Protein AF-A0A554KRN0-F1 (afdb_monomer_lite)

Foldseek 3Di:
DDQPDDPVLLVVLLVVDPPCLSQCVPPVSVVLLVVLCVQVDPDPQVLLVVLCVVVVHDSVCLVVDPCVVVSSVVSSVVSLVVSLVVCCVPVVGDSSNSSSSSCNVVVVD

Radius of gyration: 15.32 Å; chains: 1; bounding box: 36×26×37 Å

Sequence (109 aa):
MEIPYNEWELKMALCGVPKEMGDGESEKVKKLLAEIERQVPDSKKELNQKVAEANGITVKDLIDSPNYKVLIQDHLSQATRNLVEEMKKEFNITDIQAWAVIAAGLRLI

Secondary structure (DSSP, 8-state):
---SS-HHHHHHHHHTS-HHHHTS-SHHHHHHHHHHHHHS-SSHHHHHHHHHHHTTS-HHHHHH-TTHHHHHHHHHHHHHHHHHHHHHHHH---HHHHHHHHHHHTT--

Structure (mmCIF, N/CA/C/O backbone):
data_AF-A0A554KRN0-F1
#
_entry.id   AF-A0A554KRN0-F1
#
loop_
_atom_site.group_PDB
_atom_site.id
_atom_site.type_symbol
_atom_site.label_atom_id
_atom_site.label_alt_id
_atom_site.label_comp_id
_atom_site.label_asym_id
_atom_site.label_entity_id
_atom_site.label_seq_id
_atom_site.pdbx_PDB_ins_code
_atom_site.Cartn_x
_atom_site.Cartn_y
_atom_site.Cartn_z
_atom_site.occupancy
_atom_site.B_iso_or_equiv
_atom_site.auth_seq_id
_atom_site.auth_comp_id
_atom_site.auth_asym_id
_atom_site.auth_atom_id
_atom_site.pdbx_PDB_model_num
ATOM 1 N N . MET A 1 1 ? -1.901 -6.378 4.190 1.00 68.81 1 MET A N 1
ATOM 2 C CA . MET A 1 1 ? -1.682 -6.099 2.761 1.00 68.81 1 MET A CA 1
ATOM 3 C C . MET A 1 1 ? -1.470 -7.434 2.088 1.00 68.81 1 MET A C 1
ATOM 5 O O . MET A 1 1 ? -0.644 -8.198 2.568 1.00 68.81 1 MET A O 1
ATOM 9 N N . GLU A 1 2 ? -2.260 -7.745 1.070 1.00 77.62 2 GLU A N 1
ATOM 10 C CA . GLU A 1 2 ? -2.148 -9.003 0.334 1.00 77.62 2 GLU A CA 1
ATOM 11 C C . GLU A 1 2 ? -1.536 -8.697 -1.033 1.00 77.62 2 GLU A C 1
ATOM 13 O O . GLU A 1 2 ? -2.138 -7.976 -1.830 1.00 77.62 2 GLU A O 1
ATOM 18 N N . ILE A 1 3 ? -0.310 -9.173 -1.261 1.00 84.75 3 ILE A N 1
ATOM 19 C CA . ILE A 1 3 ? 0.367 -9.062 -2.555 1.00 84.75 3 ILE A CA 1
ATOM 20 C C . ILE A 1 3 ? -0.029 -10.301 -3.368 1.00 84.75 3 ILE A C 1
ATOM 22 O O . ILE A 1 3 ? 0.187 -11.413 -2.887 1.00 84.75 3 ILE A O 1
ATOM 26 N N . PRO A 1 4 ? -0.612 -10.151 -4.571 1.00 89.50 4 PRO A N 1
ATOM 27 C CA . PRO A 1 4 ? -1.191 -11.271 -5.317 1.00 89.50 4 PRO A CA 1
ATOM 28 C C . PRO A 1 4 ? -0.153 -12.142 -6.048 1.00 89.50 4 PRO A C 1
ATOM 30 O O . PRO A 1 4 ? -0.535 -13.047 -6.785 1.00 89.50 4 PRO A O 1
ATOM 33 N N . TYR A 1 5 ? 1.139 -11.876 -5.853 1.00 91.19 5 TYR A N 1
ATOM 34 C CA . TYR A 1 5 ? 2.251 -12.569 -6.501 1.00 91.19 5 TYR A CA 1
ATOM 35 C C . TYR A 1 5 ? 3.207 -13.119 -5.450 1.00 91.19 5 TYR A C 1
ATOM 37 O O . TYR A 1 5 ? 3.383 -12.526 -4.382 1.00 91.19 5 TYR A O 1
ATOM 45 N N . ASN A 1 6 ? 3.850 -14.241 -5.759 1.00 92.81 6 ASN A N 1
ATOM 46 C CA . ASN A 1 6 ? 4.863 -14.796 -4.872 1.00 92.81 6 ASN A CA 1
ATOM 47 C C . ASN A 1 6 ? 6.196 -14.030 -4.982 1.00 92.81 6 ASN A C 1
ATOM 49 O O . ASN A 1 6 ? 6.457 -13.317 -5.949 1.00 92.81 6 ASN A O 1
ATOM 53 N N . GLU A 1 7 ? 7.067 -14.194 -3.985 1.00 90.69 7 GLU A N 1
ATOM 54 C CA . GLU A 1 7 ? 8.353 -13.488 -3.909 1.00 90.69 7 GLU A CA 1
ATOM 55 C C . GLU A 1 7 ? 9.230 -13.679 -5.159 1.00 90.69 7 GLU A C 1
ATOM 57 O O . GLU A 1 7 ? 9.867 -12.731 -5.618 1.00 90.69 7 GLU A O 1
ATOM 62 N N . TRP A 1 8 ? 9.254 -14.883 -5.740 1.00 92.19 8 TRP A N 1
ATOM 63 C CA . TRP A 1 8 ? 10.068 -15.169 -6.923 1.00 92.19 8 TRP A CA 1
ATOM 64 C C . TRP A 1 8 ? 9.559 -14.422 -8.159 1.00 92.19 8 TRP A C 1
ATOM 66 O O . TRP A 1 8 ? 10.349 -13.811 -8.878 1.00 92.19 8 TRP A O 1
ATOM 76 N N . GLU A 1 9 ? 8.244 -14.420 -8.376 1.00 92.44 9 GLU A N 1
ATOM 77 C CA . GLU A 1 9 ? 7.604 -13.671 -9.460 1.00 92.44 9 GLU A CA 1
ATOM 78 C C . GLU A 1 9 ? 7.902 -12.173 -9.358 1.00 92.44 9 GLU A C 1
ATOM 80 O O . GLU A 1 9 ? 8.242 -11.537 -10.356 1.00 92.44 9 GLU A O 1
ATOM 85 N N . LEU A 1 10 ? 7.843 -11.621 -8.143 1.00 91.44 10 LEU A N 1
ATOM 86 C CA . LEU A 1 10 ? 8.150 -10.215 -7.892 1.00 91.44 10 LEU A CA 1
ATOM 87 C C . LEU A 1 10 ? 9.628 -9.901 -8.163 1.00 91.44 10 LEU A C 1
ATOM 89 O O . LEU A 1 10 ? 9.936 -8.932 -8.856 1.00 91.44 10 LEU A O 1
ATOM 93 N N . LYS A 1 11 ? 10.554 -10.743 -7.689 1.00 88.38 11 LYS A N 1
ATOM 94 C CA . LYS A 1 11 ? 11.997 -10.579 -7.948 1.00 88.38 11 LYS A CA 1
ATOM 95 C C . LYS A 1 11 ? 12.326 -10.630 -9.436 1.00 88.38 11 LYS A C 1
ATOM 97 O O . LYS A 1 11 ? 13.103 -9.813 -9.920 1.00 88.38 11 LYS A O 1
ATOM 102 N N . MET A 1 12 ? 11.698 -11.543 -10.173 1.00 91.00 12 MET A N 1
ATOM 103 C CA . MET A 1 12 ? 11.841 -11.620 -11.627 1.00 91.00 12 MET A CA 1
ATOM 104 C C . MET A 1 12 ? 11.261 -10.388 -12.325 1.00 91.00 12 MET A C 1
ATOM 106 O O . MET A 1 12 ? 11.863 -9.874 -13.268 1.00 91.00 12 MET A O 1
ATOM 110 N N . ALA A 1 13 ? 10.119 -9.883 -11.854 1.00 90.56 13 ALA A N 1
ATOM 111 C CA . ALA A 1 13 ? 9.505 -8.683 -12.405 1.00 90.56 13 ALA A CA 1
ATOM 112 C C . ALA A 1 13 ? 10.394 -7.443 -12.221 1.00 90.56 13 ALA A C 1
ATOM 114 O O . ALA A 1 13 ? 10.505 -6.658 -13.165 1.00 90.56 13 ALA A O 1
ATOM 115 N N . LEU A 1 14 ? 11.090 -7.303 -11.081 1.00 86.12 14 LEU A N 1
ATOM 116 C CA . LEU A 1 14 ? 12.057 -6.217 -10.847 1.00 86.12 14 LEU A CA 1
ATOM 117 C C . LEU A 1 14 ? 13.168 -6.178 -11.897 1.00 86.12 14 LEU A C 1
ATOM 119 O O . LEU A 1 14 ? 13.573 -5.094 -12.305 1.00 86.12 14 LEU A O 1
ATOM 123 N N . CYS A 1 15 ? 13.634 -7.329 -12.389 1.00 83.88 15 CYS A N 1
ATOM 124 C CA . CYS A 1 15 ? 14.659 -7.368 -13.437 1.00 83.88 15 CYS A CA 1
ATOM 125 C C . CYS A 1 15 ? 14.198 -6.720 -14.754 1.00 83.88 15 CYS A C 1
ATOM 127 O O . CYS A 1 15 ? 15.032 -6.292 -15.549 1.00 83.88 15 CYS A O 1
ATOM 129 N N . GLY A 1 16 ? 12.885 -6.662 -14.997 1.00 81.62 16 GLY A N 1
ATOM 130 C CA . GLY A 1 16 ? 12.288 -5.995 -16.154 1.00 81.62 16 GLY A CA 1
ATOM 131 C C . GLY A 1 16 ? 11.923 -4.528 -15.912 1.00 81.62 16 GLY A C 1
ATOM 132 O O . GLY A 1 16 ? 11.418 -3.878 -16.826 1.00 81.62 16 GLY A O 1
ATOM 133 N N . VAL A 1 17 ? 12.122 -4.012 -14.697 1.00 83.06 17 VAL A N 1
ATOM 134 C CA . VAL A 1 17 ? 11.853 -2.617 -14.337 1.00 83.06 17 VAL A CA 1
ATOM 135 C C . VAL A 1 17 ? 13.115 -1.780 -14.587 1.00 83.06 17 VAL A C 1
ATOM 137 O O . VAL A 1 17 ? 14.222 -2.242 -14.305 1.00 83.06 17 VAL A O 1
ATOM 140 N N . PRO A 1 18 ? 12.998 -0.540 -15.104 1.00 79.81 18 PRO A N 1
ATOM 141 C CA . PRO A 1 18 ? 14.143 0.357 -15.213 1.00 79.81 18 PRO A CA 1
ATOM 142 C C . PRO A 1 18 ? 14.850 0.516 -13.865 1.00 79.81 18 PRO A C 1
ATOM 144 O O . PRO A 1 18 ? 14.205 0.706 -12.835 1.00 79.81 18 PRO A O 1
ATOM 147 N N . LYS A 1 19 ? 16.185 0.467 -13.876 1.00 70.31 19 LYS A N 1
ATOM 148 C CA . LYS A 1 19 ? 17.019 0.425 -12.664 1.00 70.31 19 LYS A CA 1
ATOM 149 C C . LYS A 1 19 ? 16.709 1.551 -11.667 1.00 70.31 19 LYS A C 1
ATOM 151 O O . LYS A 1 19 ? 16.661 1.326 -10.468 1.00 70.31 19 LYS A O 1
ATOM 156 N N . GLU A 1 20 ? 16.388 2.734 -12.185 1.00 68.50 20 GLU A N 1
ATOM 157 C CA . GLU A 1 20 ? 15.985 3.913 -11.408 1.00 68.50 20 GLU A CA 1
ATOM 158 C C . GLU A 1 20 ? 14.739 3.673 -10.532 1.00 68.50 20 GLU A C 1
ATOM 160 O O . GLU A 1 20 ? 14.590 4.296 -9.486 1.00 68.50 20 GLU A O 1
ATOM 165 N N . MET A 1 21 ? 13.837 2.775 -10.936 1.00 69.50 21 MET A N 1
ATOM 166 C CA . MET A 1 21 ? 12.636 2.413 -10.176 1.00 69.50 21 MET A CA 1
ATOM 167 C C . MET A 1 21 ? 12.831 1.151 -9.331 1.00 69.50 21 MET A C 1
ATOM 169 O O . MET A 1 21 ? 12.271 1.074 -8.241 1.00 69.50 21 MET A O 1
ATOM 173 N N . GLY A 1 22 ? 13.602 0.176 -9.827 1.00 60.38 22 GLY A N 1
ATOM 174 C CA . GLY A 1 22 ? 13.795 -1.123 -9.170 1.00 60.38 22 GLY A CA 1
ATOM 175 C C . GLY A 1 22 ? 14.436 -1.022 -7.784 1.00 60.38 22 GLY A C 1
ATOM 176 O O . GLY A 1 22 ? 14.053 -1.761 -6.884 1.00 60.38 22 GLY A O 1
ATOM 177 N N . ASP A 1 23 ? 15.330 -0.049 -7.597 1.00 62.09 23 ASP A N 1
ATOM 178 C CA . ASP A 1 23 ? 16.003 0.197 -6.316 1.00 62.09 23 ASP A CA 1
ATOM 179 C C . ASP A 1 23 ? 15.226 1.186 -5.415 1.00 62.09 23 ASP A C 1
ATOM 181 O O . ASP A 1 23 ? 15.700 1.580 -4.350 1.00 62.09 23 ASP A O 1
ATOM 185 N N . GLY A 1 24 ? 14.043 1.651 -5.845 1.00 61.16 24 GLY A N 1
ATOM 186 C CA . GLY A 1 24 ? 13.280 2.689 -5.141 1.00 61.16 24 GLY A CA 1
ATOM 187 C C . GLY A 1 24 ? 13.987 4.051 -5.089 1.00 61.16 24 GLY A C 1
ATOM 188 O O . GLY A 1 24 ? 13.587 4.929 -4.327 1.00 61.16 24 GLY A O 1
ATOM 189 N N . GLU A 1 25 ? 15.052 4.250 -5.873 1.00 59.53 25 GLU A N 1
ATOM 190 C CA . GLU A 1 25 ? 15.865 5.469 -5.838 1.00 59.53 25 GLU A CA 1
ATOM 191 C C . GLU A 1 25 ? 15.247 6.639 -6.604 1.00 59.53 25 GLU A C 1
ATOM 193 O O . GLU A 1 25 ? 15.527 7.795 -6.269 1.00 59.53 25 GLU A O 1
ATOM 198 N N . SER A 1 26 ? 14.376 6.355 -7.575 1.00 71.50 26 SER A N 1
ATOM 199 C CA . SER A 1 26 ? 13.620 7.363 -8.308 1.00 71.50 26 SER A CA 1
ATOM 200 C C . SER A 1 26 ? 12.825 8.236 -7.345 1.00 71.50 26 SER A C 1
ATOM 202 O O . SER A 1 26 ? 11.982 7.760 -6.588 1.00 71.50 26 SER A O 1
ATOM 204 N N . GLU A 1 27 ? 13.049 9.546 -7.426 1.00 74.12 27 GLU A N 1
ATOM 205 C CA . GLU A 1 27 ? 12.359 10.548 -6.610 1.00 74.12 27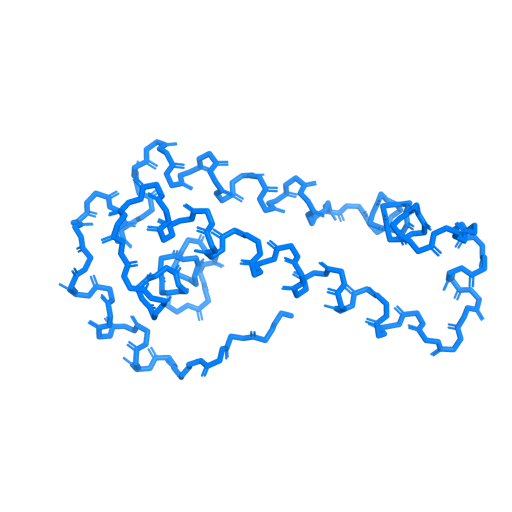 GLU A CA 1
ATOM 206 C C . GLU A 1 27 ? 10.830 10.450 -6.736 1.00 74.12 27 GLU A C 1
ATOM 208 O O . GLU A 1 27 ? 10.097 10.725 -5.789 1.00 74.12 27 GLU A O 1
ATOM 213 N N . LYS A 1 28 ? 10.329 10.011 -7.897 1.00 74.12 28 LYS A N 1
ATOM 214 C CA . LYS A 1 28 ? 8.897 9.768 -8.096 1.00 74.12 28 LYS A CA 1
ATOM 215 C C . LYS A 1 28 ? 8.416 8.530 -7.343 1.00 74.12 28 LYS A C 1
ATOM 217 O O . LYS A 1 28 ? 7.393 8.595 -6.672 1.00 74.12 28 LYS A O 1
ATOM 222 N N . VAL A 1 29 ? 9.175 7.435 -7.406 1.00 75.06 29 VAL A N 1
ATOM 223 C CA . VAL A 1 29 ? 8.873 6.206 -6.657 1.00 75.06 29 VAL A CA 1
ATOM 224 C C . VAL A 1 29 ? 8.919 6.480 -5.154 1.00 75.06 29 VAL A C 1
ATOM 226 O O . VAL A 1 29 ? 8.002 6.087 -4.446 1.00 75.06 29 VAL A O 1
ATOM 229 N N . LYS A 1 30 ? 9.903 7.247 -4.668 1.00 77.88 30 LYS A N 1
ATOM 230 C CA . LYS A 1 30 ? 9.966 7.677 -3.261 1.00 77.88 30 LYS A CA 1
ATOM 231 C C . LYS A 1 30 ? 8.746 8.484 -2.837 1.00 77.88 30 LYS A C 1
ATOM 233 O O . LYS A 1 30 ? 8.207 8.227 -1.770 1.00 77.88 30 LYS A O 1
ATOM 238 N N . LYS A 1 31 ? 8.289 9.434 -3.659 1.00 81.00 31 LYS A N 1
ATOM 239 C CA . LYS A 1 31 ? 7.078 10.222 -3.365 1.00 81.00 31 LYS A CA 1
ATOM 240 C C . LYS A 1 31 ? 5.830 9.351 -3.288 1.00 81.00 31 LYS A C 1
ATOM 242 O O . LYS A 1 31 ? 5.039 9.513 -2.369 1.00 81.00 31 LYS A O 1
ATOM 247 N N . LEU A 1 32 ? 5.686 8.416 -4.220 1.00 78.00 32 LEU A N 1
ATOM 248 C CA . LEU A 1 32 ? 4.570 7.472 -4.259 1.00 78.00 32 LEU A CA 1
ATOM 249 C C . LEU A 1 32 ? 4.594 6.500 -3.070 1.00 78.00 32 LEU A C 1
ATOM 251 O O . LEU A 1 32 ? 3.563 6.261 -2.449 1.00 78.00 32 LEU A O 1
ATOM 255 N N . LEU A 1 33 ? 5.771 6.001 -2.685 1.00 76.38 33 LEU A N 1
ATOM 256 C CA . LEU A 1 33 ? 5.944 5.184 -1.479 1.00 76.38 33 LEU A CA 1
ATOM 257 C C . LEU A 1 33 ? 5.673 5.984 -0.196 1.00 76.38 33 LEU A C 1
ATOM 259 O O . LEU A 1 33 ? 4.981 5.491 0.691 1.00 76.38 33 LEU A O 1
ATOM 263 N N . ALA A 1 34 ? 6.139 7.232 -0.117 1.00 79.06 34 ALA A N 1
ATOM 264 C CA . ALA A 1 34 ? 5.848 8.128 1.001 1.00 79.06 34 ALA A CA 1
ATOM 265 C C . ALA A 1 34 ? 4.345 8.445 1.109 1.00 79.06 34 ALA A C 1
ATOM 267 O O . ALA A 1 34 ? 3.827 8.637 2.208 1.00 79.06 34 ALA A O 1
ATOM 268 N N . GLU A 1 35 ? 3.617 8.458 -0.011 1.00 74.50 35 GLU A N 1
ATOM 269 C CA . GLU A 1 35 ? 2.157 8.569 -0.005 1.00 74.50 35 GLU A CA 1
ATOM 270 C C . GLU A 1 35 ? 1.508 7.328 0.639 1.00 74.50 35 GLU A C 1
ATOM 27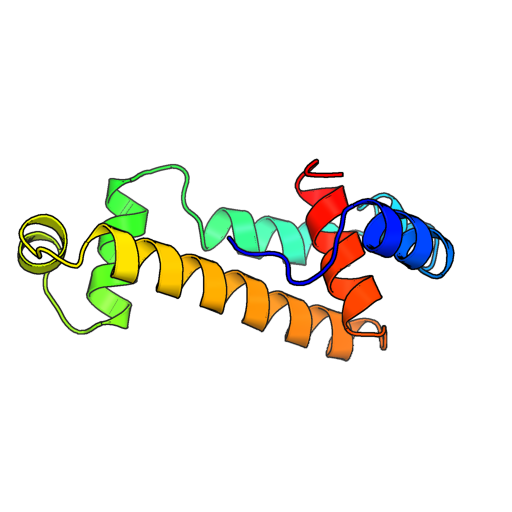2 O O . GLU A 1 35 ? 0.535 7.484 1.376 1.00 74.50 35 GLU A O 1
ATOM 277 N N . ILE A 1 36 ? 2.075 6.118 0.479 1.00 71.44 36 ILE A N 1
ATOM 278 C CA . ILE A 1 36 ? 1.643 4.933 1.253 1.00 71.44 36 ILE A CA 1
ATOM 279 C C . ILE A 1 36 ? 1.900 5.152 2.732 1.00 71.44 36 ILE A C 1
ATOM 281 O O . ILE A 1 36 ? 0.982 4.967 3.519 1.00 71.44 36 ILE A O 1
ATOM 285 N N . GLU A 1 37 ? 3.116 5.531 3.124 1.00 69.62 37 GLU A N 1
ATOM 286 C CA . GLU A 1 37 ? 3.455 5.748 4.538 1.00 69.62 37 GLU A CA 1
ATOM 287 C C . GLU A 1 37 ? 2.535 6.808 5.163 1.00 69.62 37 GLU A C 1
ATOM 289 O O . GLU A 1 37 ? 2.075 6.680 6.293 1.00 69.62 37 GLU A O 1
ATOM 294 N N . ARG A 1 38 ? 2.145 7.824 4.387 1.00 70.06 38 ARG A N 1
ATOM 295 C CA . ARG A 1 38 ? 1.152 8.815 4.803 1.00 70.06 38 ARG A CA 1
ATOM 296 C C . ARG A 1 38 ? -0.267 8.239 4.880 1.00 70.06 38 ARG A C 1
ATOM 298 O O . ARG A 1 38 ? -1.048 8.645 5.748 1.00 70.06 38 ARG A O 1
ATOM 305 N N . GLN A 1 39 ? -0.664 7.358 3.962 1.00 66.00 39 GLN A N 1
ATOM 306 C CA . GLN A 1 39 ? -1.977 6.694 3.966 1.00 66.00 39 GLN A CA 1
ATOM 307 C C . GLN A 1 39 ? -2.084 5.595 5.031 1.00 66.00 39 GLN A C 1
ATOM 309 O O . GLN A 1 39 ? -3.178 5.358 5.540 1.00 66.00 39 GLN A O 1
ATOM 314 N N . VAL A 1 40 ? -0.957 5.012 5.429 1.00 66.88 40 VAL A N 1
ATOM 315 C CA . VAL A 1 40 ? -0.796 4.011 6.483 1.00 66.88 40 VAL A CA 1
ATOM 316 C C . VAL A 1 40 ? -0.075 4.667 7.663 1.00 66.88 40 VAL A C 1
ATOM 318 O O . VAL A 1 40 ? 1.099 4.396 7.891 1.00 66.88 40 VAL A O 1
ATOM 321 N N . PRO A 1 41 ? -0.743 5.569 8.405 1.00 65.75 41 PRO A N 1
ATOM 322 C CA . PRO A 1 41 ? -0.080 6.314 9.462 1.00 65.75 41 PRO A CA 1
ATOM 323 C C . PRO A 1 41 ? 0.458 5.374 10.545 1.00 65.75 41 PRO A C 1
ATOM 325 O O . PRO A 1 41 ? -0.239 4.458 10.992 1.00 65.75 41 PRO A O 1
ATOM 328 N N . ASP A 1 42 ? 1.663 5.671 11.035 1.00 66.69 42 ASP A N 1
ATOM 329 C CA . ASP A 1 42 ? 2.314 4.945 12.137 1.00 66.69 42 ASP A CA 1
ATOM 330 C C . ASP A 1 42 ? 1.464 4.947 13.420 1.00 66.69 42 ASP A C 1
ATOM 332 O O . ASP A 1 42 ? 1.547 4.061 14.276 1.00 66.69 42 ASP A O 1
ATOM 336 N N . SER A 1 43 ? 0.605 5.959 13.563 1.00 77.69 43 SER A N 1
ATOM 337 C CA . SER A 1 43 ? -0.319 6.092 14.677 1.00 77.69 43 SER A CA 1
ATOM 338 C C . SER A 1 43 ? -1.610 5.316 14.429 1.00 77.69 43 SER A C 1
ATOM 340 O O . SER A 1 43 ? -2.457 5.694 13.616 1.00 77.69 43 SER A O 1
ATOM 342 N N . LYS A 1 44 ? -1.853 4.298 15.264 1.00 79.25 44 LYS A N 1
ATOM 343 C CA . LYS A 1 44 ? -3.128 3.558 15.318 1.00 79.25 44 LYS A CA 1
ATOM 344 C C . LYS A 1 44 ? -4.352 4.480 15.442 1.00 79.25 44 LYS A C 1
ATOM 346 O O . LYS A 1 44 ? -5.429 4.149 14.954 1.00 79.25 44 LYS A O 1
ATOM 351 N N . LYS A 1 45 ? -4.203 5.637 16.098 1.00 82.81 45 LYS A N 1
ATOM 352 C CA . LYS A 1 45 ? -5.285 6.617 16.260 1.00 82.81 45 LYS A CA 1
ATOM 353 C C . LYS A 1 45 ? -5.644 7.290 14.933 1.00 82.81 45 LYS A C 1
ATOM 355 O O . LYS A 1 45 ? -6.827 7.430 14.640 1.00 82.81 45 LYS A O 1
ATOM 360 N N . GLU A 1 46 ? -4.644 7.668 14.144 1.00 83.56 46 GLU A N 1
ATOM 361 C CA . GLU A 1 46 ? -4.842 8.297 12.833 1.00 83.56 46 GLU A CA 1
ATOM 362 C C . GLU A 1 46 ? -5.380 7.295 11.813 1.00 83.56 46 GLU A C 1
ATOM 364 O O . GLU A 1 46 ? -6.289 7.618 11.052 1.00 83.56 46 GLU A O 1
ATOM 369 N N . LEU A 1 47 ? -4.891 6.050 11.855 1.00 84.19 47 LEU A N 1
ATOM 370 C CA . LEU A 1 47 ? -5.415 4.974 11.016 1.00 84.19 47 LEU A CA 1
ATOM 371 C C . LEU A 1 47 ? -6.906 4.753 11.297 1.00 84.19 47 LEU A C 1
ATOM 373 O O . LEU A 1 47 ? -7.717 4.716 10.377 1.00 84.19 47 LEU A O 1
ATOM 377 N N . ASN A 1 48 ? -7.290 4.683 12.574 1.00 87.44 48 ASN A N 1
ATOM 378 C CA . ASN A 1 48 ? -8.691 4.531 12.955 1.00 87.44 48 ASN A CA 1
ATOM 379 C C . ASN A 1 48 ? -9.553 5.725 12.520 1.00 87.44 48 ASN A C 1
ATOM 381 O O . ASN A 1 48 ? -10.702 5.521 12.142 1.00 87.44 48 ASN A O 1
ATOM 385 N N . GLN A 1 49 ? -9.026 6.953 12.560 1.00 88.19 49 GLN A N 1
ATOM 386 C CA . GLN A 1 49 ? -9.737 8.129 12.046 1.00 88.19 49 GLN A CA 1
ATOM 387 C C . GLN A 1 49 ? -10.002 8.011 10.546 1.00 88.19 49 GLN A C 1
ATOM 389 O O . GLN A 1 49 ? -11.155 8.093 10.136 1.00 88.19 49 GLN A O 1
ATOM 394 N N . LYS A 1 50 ? -8.972 7.716 9.748 1.00 85.50 50 LYS A N 1
ATOM 395 C CA . LYS A 1 50 ? -9.109 7.573 8.292 1.00 85.50 50 LYS A CA 1
ATOM 396 C C . LYS A 1 50 ? -10.056 6.448 7.890 1.00 85.50 50 LYS A C 1
ATOM 398 O O . LYS A 1 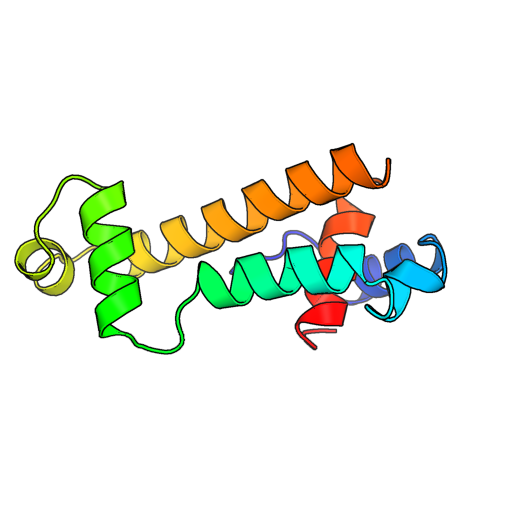50 ? -10.870 6.621 6.989 1.00 85.50 50 LYS A O 1
ATOM 403 N N . VAL A 1 51 ? -9.977 5.301 8.564 1.00 87.69 51 VAL A N 1
ATOM 404 C CA . VAL A 1 51 ? -10.864 4.168 8.271 1.00 87.69 51 VAL A CA 1
ATOM 405 C C . VAL A 1 51 ? -12.302 4.484 8.668 1.00 87.69 51 VAL A C 1
ATOM 407 O O . VAL A 1 51 ? -13.220 4.147 7.923 1.00 87.69 51 VAL A O 1
ATOM 410 N N . ALA A 1 52 ? -12.517 5.155 9.801 1.00 89.00 52 ALA A N 1
ATOM 411 C CA . ALA A 1 52 ? -13.848 5.566 10.226 1.00 89.00 52 ALA A CA 1
ATOM 412 C C . ALA A 1 52 ? -14.466 6.572 9.238 1.00 89.00 52 ALA A C 1
ATOM 414 O O . ALA A 1 52 ? -15.595 6.372 8.795 1.00 89.00 52 ALA A O 1
ATOM 415 N N . GLU A 1 53 ? -13.693 7.577 8.810 1.00 89.56 53 GLU A N 1
ATOM 416 C CA . GLU A 1 53 ? -14.091 8.551 7.785 1.00 89.56 53 GLU A CA 1
ATOM 417 C C . GLU A 1 53 ? -14.429 7.877 6.448 1.00 89.56 53 GLU A C 1
ATOM 419 O O . GLU A 1 53 ? -15.497 8.126 5.891 1.00 89.56 53 GLU A O 1
ATOM 424 N N . ALA A 1 54 ? -13.573 6.970 5.965 1.00 86.25 54 ALA A N 1
ATOM 425 C CA . ALA A 1 54 ? -13.785 6.250 4.708 1.00 86.25 54 ALA A CA 1
ATOM 426 C C . ALA A 1 54 ? -15.044 5.365 4.718 1.00 86.25 54 ALA A C 1
ATOM 428 O O . ALA A 1 54 ? -15.636 5.124 3.670 1.00 86.25 54 ALA A O 1
ATOM 429 N N . ASN A 1 55 ? -15.458 4.893 5.897 1.00 86.12 55 ASN A N 1
ATOM 430 C CA . ASN A 1 55 ? -16.641 4.049 6.073 1.00 86.12 55 ASN A CA 1
ATOM 431 C C . ASN A 1 55 ? -17.874 4.824 6.573 1.00 86.12 55 ASN A C 1
ATOM 433 O O . ASN A 1 55 ? -18.924 4.219 6.778 1.00 86.12 55 ASN A O 1
ATOM 437 N N . GLY A 1 56 ? -17.771 6.143 6.778 1.00 89.44 56 GLY A N 1
ATOM 438 C CA . GLY A 1 56 ? -18.876 6.973 7.268 1.00 89.44 56 GLY A CA 1
ATOM 439 C C . GLY A 1 56 ? -19.347 6.6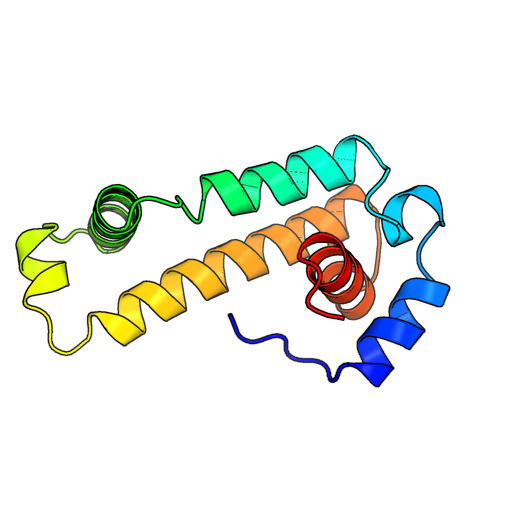30 8.687 1.00 89.44 56 GLY A C 1
ATOM 440 O O . GLY A 1 56 ? -20.507 6.867 9.018 1.00 89.44 56 GLY A O 1
ATOM 441 N N . ILE A 1 57 ? -18.470 6.062 9.518 1.00 91.75 57 ILE A N 1
ATOM 442 C CA . ILE A 1 57 ? -18.755 5.682 10.910 1.00 91.75 57 ILE A CA 1
ATOM 443 C C . ILE A 1 57 ? -17.922 6.516 11.880 1.00 91.75 57 ILE A C 1
ATOM 445 O O . ILE A 1 57 ? -16.965 7.184 11.490 1.00 91.75 57 ILE A O 1
ATOM 449 N N . THR A 1 58 ? -18.256 6.484 13.170 1.00 92.06 58 THR A N 1
ATOM 450 C CA . THR A 1 58 ? -17.388 7.107 14.173 1.00 92.06 58 THR A CA 1
ATOM 451 C C . THR A 1 58 ? -16.196 6.205 14.494 1.00 92.06 58 THR A C 1
ATOM 453 O O . THR A 1 58 ? -16.254 4.983 14.366 1.00 92.06 58 THR A O 1
ATOM 456 N N . VAL A 1 59 ? -15.102 6.797 14.982 1.00 89.69 59 VAL A N 1
ATOM 457 C CA . VAL A 1 59 ? -13.932 6.033 15.458 1.00 89.69 59 VAL A CA 1
ATOM 458 C C . VAL A 1 59 ? -14.313 5.060 16.574 1.00 89.69 59 VAL A C 1
ATOM 460 O O . VAL A 1 59 ? -13.741 3.977 16.669 1.00 89.69 59 VAL A O 1
ATOM 463 N N . LYS A 1 60 ? -15.283 5.436 17.411 1.00 90.31 60 LYS A N 1
ATOM 464 C CA . LYS A 1 60 ? -15.785 4.579 18.481 1.00 90.31 60 LYS A CA 1
ATOM 465 C C . LYS A 1 60 ? -16.492 3.352 17.902 1.00 90.31 60 LYS A C 1
ATOM 467 O O . LYS A 1 60 ? -16.127 2.237 18.255 1.00 90.31 60 LYS A O 1
ATOM 472 N N . ASP A 1 61 ? -17.399 3.557 16.950 1.00 90.56 61 ASP A N 1
ATOM 473 C CA . ASP A 1 61 ? -18.122 2.461 16.293 1.00 90.56 61 ASP A CA 1
ATOM 474 C C . ASP A 1 61 ? -17.178 1.545 15.508 1.00 90.56 61 ASP A C 1
ATOM 476 O O . ASP A 1 61 ? -17.383 0.336 15.465 1.00 90.56 61 ASP A O 1
ATOM 480 N N . LEU A 1 62 ? -16.109 2.099 14.925 1.00 90.19 62 LEU A N 1
ATOM 481 C CA . LEU A 1 62 ? -15.059 1.315 14.280 1.00 90.19 62 LEU A CA 1
ATOM 482 C C . LEU A 1 62 ? -14.339 0.400 15.283 1.00 90.19 62 LEU A C 1
ATOM 484 O O . LEU A 1 62 ? -14.160 -0.781 14.998 1.00 90.19 62 LEU A O 1
ATOM 488 N N . ILE A 1 63 ? -13.905 0.935 16.430 1.00 89.31 63 ILE A N 1
ATOM 489 C CA . ILE A 1 63 ? -13.154 0.181 17.451 1.00 89.31 63 ILE A CA 1
ATOM 490 C C . ILE A 1 63 ? -14.029 -0.894 18.101 1.00 89.31 63 ILE A C 1
ATOM 492 O O . ILE A 1 63 ? -13.549 -2.000 18.349 1.00 89.31 63 ILE A O 1
ATOM 496 N N . ASP A 1 64 ? -15.299 -0.574 18.343 1.00 91.50 64 ASP A N 1
ATOM 497 C CA . ASP A 1 64 ? -16.271 -1.478 18.960 1.00 91.50 64 ASP A CA 1
ATOM 498 C C . ASP A 1 64 ? -16.859 -2.486 17.945 1.00 91.50 64 ASP A C 1
ATOM 500 O O . ASP A 1 64 ? -17.575 -3.416 18.321 1.00 91.50 64 ASP A O 1
ATOM 504 N N . SER A 1 65 ? -16.546 -2.338 16.652 1.00 88.56 65 SER A N 1
ATOM 505 C CA . SER A 1 65 ? -17.048 -3.210 15.591 1.00 88.56 65 SER A CA 1
ATOM 506 C C . SER A 1 65 ? -16.393 -4.596 15.626 1.00 88.56 65 SER A C 1
ATOM 508 O O . SER A 1 65 ? -15.161 -4.705 15.643 1.00 88.56 65 SER A O 1
ATOM 510 N N . PRO A 1 66 ? -17.174 -5.686 15.480 1.00 89.81 66 PRO A N 1
ATOM 511 C CA . PRO A 1 66 ? -16.614 -7.024 15.283 1.00 89.81 66 PRO A CA 1
ATOM 512 C C . PRO A 1 66 ? -15.785 -7.127 13.991 1.00 89.81 66 PRO A C 1
ATOM 514 O O . PRO A 1 66 ? -14.924 -7.997 13.873 1.00 89.81 66 PRO A O 1
ATOM 517 N N . ASN A 1 67 ? -15.997 -6.206 13.044 1.00 90.44 67 ASN A N 1
ATOM 518 C CA . ASN A 1 67 ? -15.312 -6.164 11.756 1.00 90.44 67 ASN A CA 1
ATOM 519 C C . ASN A 1 67 ? -14.086 -5.244 11.754 1.00 90.44 67 ASN A C 1
ATOM 521 O O . ASN A 1 67 ? -13.521 -5.019 10.687 1.00 90.44 67 ASN A O 1
ATOM 525 N N . TYR A 1 68 ? -13.642 -4.727 12.908 1.00 87.81 68 TYR A N 1
ATOM 526 C CA . TYR A 1 68 ? -12.514 -3.790 12.998 1.00 87.81 68 TYR A CA 1
ATOM 527 C C . TYR A 1 68 ? -11.306 -4.228 12.155 1.00 87.81 68 TYR A C 1
ATOM 529 O O . TYR A 1 68 ? -10.836 -3.484 11.300 1.00 87.81 68 TYR A O 1
ATOM 537 N N . LYS A 1 69 ? -10.837 -5.470 12.337 1.00 85.62 69 LYS A N 1
ATOM 538 C CA . LYS A 1 69 ? -9.675 -6.000 11.602 1.00 85.62 69 LYS A CA 1
ATOM 539 C C . LYS A 1 69 ? -9.895 -6.032 10.090 1.00 85.62 69 LYS A C 1
ATOM 541 O O . LYS A 1 69 ? -8.969 -5.715 9.351 1.00 85.62 69 LYS A O 1
ATOM 546 N N . VAL A 1 70 ? -11.102 -6.395 9.659 1.00 88.50 70 VAL A N 1
ATOM 547 C CA . VAL A 1 70 ? -11.473 -6.466 8.240 1.00 88.50 70 VAL A CA 1
ATOM 548 C C . VAL A 1 70 ? -11.463 -5.065 7.638 1.00 88.50 70 VAL A C 1
ATOM 550 O O . VAL A 1 70 ? -10.792 -4.844 6.643 1.00 88.50 70 VAL A O 1
ATOM 553 N N . LEU A 1 71 ? -12.086 -4.090 8.305 1.00 87.88 71 LEU A N 1
ATOM 554 C CA . LEU A 1 71 ? -12.141 -2.701 7.836 1.00 87.88 71 LEU A CA 1
ATOM 555 C C . LEU A 1 71 ? -10.751 -2.061 7.729 1.00 87.88 71 LEU A C 1
ATOM 557 O O . LEU A 1 71 ? -10.465 -1.363 6.757 1.00 87.88 71 LEU A O 1
ATOM 561 N N . ILE A 1 72 ? -9.869 -2.323 8.701 1.00 87.38 72 ILE A N 1
ATOM 562 C CA . ILE A 1 72 ? -8.471 -1.888 8.617 1.00 87.38 72 ILE A CA 1
ATOM 563 C C . ILE A 1 72 ? -7.777 -2.555 7.422 1.00 87.38 72 ILE A C 1
ATOM 565 O O . ILE A 1 72 ? -7.127 -1.878 6.629 1.00 87.38 72 ILE A O 1
ATOM 569 N N . GLN A 1 73 ? -7.901 -3.876 7.278 1.00 84.81 73 GLN A N 1
ATOM 570 C CA . GLN A 1 73 ? -7.243 -4.614 6.201 1.00 84.81 73 GLN A CA 1
ATOM 571 C C . GLN A 1 73 ? -7.734 -4.188 4.813 1.00 84.81 73 GLN A C 1
ATOM 573 O O . GLN A 1 73 ? -6.912 -4.043 3.906 1.00 84.81 73 GLN A O 1
ATOM 578 N N . ASP A 1 74 ? -9.033 -3.957 4.656 1.00 87.69 74 ASP A N 1
ATOM 579 C CA . ASP A 1 74 ? -9.649 -3.504 3.412 1.00 87.69 74 ASP A CA 1
ATOM 580 C C . ASP A 1 74 ? -9.153 -2.113 3.033 1.00 87.69 74 ASP A C 1
ATOM 582 O O . ASP A 1 74 ? -8.751 -1.902 1.890 1.00 87.69 74 ASP A O 1
ATOM 586 N N . HIS A 1 75 ? -9.088 -1.189 3.996 1.00 86.06 75 HIS A N 1
ATOM 587 C CA . HIS A 1 75 ? -8.556 0.150 3.759 1.00 86.06 75 HIS A CA 1
ATOM 588 C C . HIS A 1 75 ? -7.101 0.109 3.283 1.00 86.06 75 HIS A C 1
ATOM 590 O O . HIS A 1 75 ? -6.761 0.712 2.267 1.00 86.06 75 HIS A O 1
ATOM 596 N N . LEU A 1 76 ? -6.251 -0.659 3.972 1.00 82.88 76 LEU A N 1
ATOM 597 C CA . LEU A 1 76 ? -4.850 -0.819 3.583 1.00 82.88 76 LEU A CA 1
ATOM 598 C C . LEU A 1 76 ? -4.721 -1.467 2.200 1.00 82.88 76 LEU A C 1
ATOM 600 O O . LEU A 1 76 ? -3.898 -1.050 1.393 1.00 82.88 76 LEU A O 1
ATOM 604 N N . SER A 1 77 ? -5.551 -2.468 1.906 1.00 84.81 77 SER A N 1
ATOM 605 C CA . SER A 1 77 ? -5.524 -3.162 0.616 1.00 84.81 77 SER A CA 1
ATOM 606 C C . SER A 1 77 ? -5.983 -2.257 -0.528 1.00 84.81 77 SER A C 1
ATOM 608 O O . SER A 1 77 ? -5.400 -2.300 -1.610 1.00 84.81 77 SER A O 1
ATOM 610 N N . GLN A 1 78 ? -6.990 -1.411 -0.299 1.00 85.62 78 GLN A N 1
ATOM 611 C CA . GLN A 1 78 ? -7.431 -0.405 -1.266 1.00 85.62 78 GLN A CA 1
ATOM 612 C C . GLN A 1 78 ? -6.359 0.661 -1.503 1.00 85.62 78 GLN A C 1
ATOM 614 O O . GLN A 1 78 ? -6.070 0.960 -2.659 1.00 85.62 78 GLN A O 1
ATOM 619 N N . ALA A 1 79 ? -5.734 1.179 -0.443 1.00 83.38 79 ALA A N 1
ATOM 620 C CA . ALA A 1 79 ? -4.641 2.145 -0.548 1.00 83.38 79 ALA A CA 1
ATOM 621 C C . ALA A 1 79 ? -3.493 1.601 -1.416 1.00 83.38 79 ALA A C 1
ATOM 623 O O . ALA A 1 79 ? -3.075 2.242 -2.379 1.00 83.38 79 ALA A O 1
ATOM 624 N N . THR A 1 80 ? -3.049 0.366 -1.152 1.00 83.69 80 THR A N 1
ATOM 625 C CA . THR A 1 80 ? -2.004 -0.280 -1.959 1.00 83.69 80 THR A CA 1
ATOM 626 C C . THR A 1 80 ? -2.438 -0.492 -3.410 1.00 83.69 80 THR A C 1
ATOM 628 O O . THR A 1 80 ? -1.656 -0.235 -4.320 1.00 83.69 80 THR A O 1
ATOM 631 N N . ARG A 1 81 ? -3.682 -0.924 -3.661 1.00 88.06 81 ARG A N 1
ATOM 632 C CA . ARG A 1 81 ? -4.195 -1.114 -5.030 1.00 88.06 81 ARG A CA 1
ATOM 633 C C . ARG A 1 81 ? -4.275 0.192 -5.813 1.00 88.06 81 ARG A C 1
ATOM 635 O O . ARG A 1 81 ? -3.902 0.211 -6.982 1.00 88.06 81 ARG A O 1
ATOM 642 N N . ASN A 1 82 ? -4.726 1.272 -5.182 1.00 87.44 82 ASN A N 1
ATOM 643 C CA . ASN A 1 82 ? -4.754 2.589 -5.813 1.00 87.44 82 ASN A CA 1
ATOM 644 C C . ASN A 1 82 ? -3.346 3.014 -6.228 1.00 87.44 82 ASN A C 1
ATOM 646 O O . ASN A 1 82 ? -3.159 3.470 -7.353 1.00 87.44 82 ASN A O 1
ATOM 650 N N . LEU A 1 83 ? -2.350 2.762 -5.375 1.00 84.38 83 LEU A N 1
ATOM 651 C CA . LEU A 1 83 ? -0.971 3.051 -5.728 1.00 84.38 83 LEU A CA 1
ATOM 652 C C . LEU A 1 83 ? -0.464 2.198 -6.892 1.00 84.38 83 LEU A C 1
ATOM 654 O O . LEU A 1 83 ? 0.196 2.716 -7.786 1.00 84.38 83 LEU A O 1
ATOM 6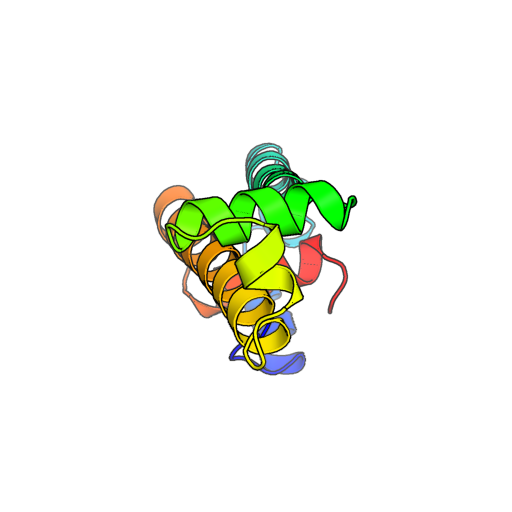58 N N . VAL A 1 84 ? -0.758 0.898 -6.902 1.00 89.75 84 VAL A N 1
ATOM 659 C CA . VAL A 1 84 ? -0.395 0.018 -8.024 1.00 89.75 84 VAL A CA 1
ATOM 660 C C . VAL A 1 84 ? -0.938 0.585 -9.336 1.00 89.75 84 VAL A C 1
ATOM 662 O O . VAL A 1 84 ? -0.208 0.669 -10.322 1.00 89.75 84 VAL A O 1
ATOM 665 N N . GLU A 1 85 ? -2.193 1.034 -9.345 1.00 90.62 85 GLU A N 1
ATOM 666 C CA . GLU A 1 85 ? -2.801 1.671 -10.515 1.00 90.62 85 GLU A CA 1
ATOM 667 C C . GLU A 1 85 ? -2.137 3.002 -10.891 1.00 90.62 85 GLU A C 1
ATOM 669 O O . GLU A 1 85 ? -1.951 3.277 -12.079 1.00 90.62 85 GLU A O 1
ATOM 674 N N . GLU A 1 86 ? -1.745 3.823 -9.917 1.00 88.25 86 GLU A N 1
ATOM 675 C CA . GLU A 1 86 ? -0.988 5.056 -10.164 1.00 88.25 86 GLU A CA 1
ATOM 676 C C . GLU A 1 86 ? 0.395 4.762 -10.756 1.00 88.25 86 GLU A C 1
ATOM 678 O O . GLU A 1 86 ? 0.745 5.326 -11.790 1.00 88.25 86 GLU A O 1
ATOM 683 N N . MET A 1 87 ? 1.132 3.802 -10.194 1.00 85.69 87 MET A N 1
ATOM 684 C CA . MET A 1 87 ? 2.434 3.348 -10.691 1.00 85.69 87 MET A CA 1
ATOM 685 C C . MET A 1 87 ? 2.342 2.838 -12.134 1.00 85.69 87 MET A C 1
ATOM 687 O O . MET A 1 87 ? 3.152 3.207 -12.987 1.00 85.69 87 MET A O 1
ATOM 691 N N . LYS A 1 88 ? 1.325 2.023 -12.439 1.00 90.50 88 LYS A N 1
ATOM 692 C CA . LYS A 1 88 ? 1.070 1.525 -13.800 1.00 90.50 88 LYS A CA 1
ATOM 693 C C . LYS A 1 88 ? 0.852 2.674 -14.776 1.00 90.50 88 LYS A C 1
ATOM 695 O O . LYS A 1 88 ? 1.427 2.665 -15.861 1.00 90.50 88 LYS A O 1
ATOM 700 N N . LYS A 1 89 ? 0.053 3.675 -14.394 1.00 88.75 89 LYS A N 1
ATOM 701 C CA . LYS A 1 89 ? -0.238 4.844 -15.237 1.00 88.75 89 LYS A CA 1
ATOM 702 C C . LYS A 1 89 ? 0.975 5.750 -15.417 1.00 88.75 89 LYS A C 1
ATOM 704 O O . LYS A 1 89 ? 1.231 6.198 -16.530 1.00 88.75 89 LYS A O 1
ATOM 709 N N . GLU A 1 90 ? 1.703 6.035 -14.343 1.00 84.94 90 GLU A N 1
ATOM 710 C CA . GLU A 1 90 ? 2.762 7.042 -14.350 1.00 84.94 90 GLU A CA 1
ATOM 711 C C . GLU A 1 90 ? 4.060 6.530 -14.985 1.00 84.94 90 GLU A C 1
ATOM 713 O O . GLU A 1 90 ? 4.760 7.286 -15.661 1.00 84.94 90 GLU A O 1
ATOM 718 N N . PHE A 1 91 ? 4.359 5.238 -14.821 1.00 84.06 91 PHE A N 1
ATOM 719 C CA . PHE A 1 91 ? 5.580 4.621 -15.344 1.00 84.06 91 PHE A CA 1
ATOM 720 C C . PHE A 1 91 ? 5.349 3.692 -16.536 1.00 84.06 91 PHE A C 1
ATOM 722 O O . PHE A 1 91 ? 6.321 3.186 -17.095 1.00 84.06 91 PHE A O 1
ATOM 729 N N . ASN A 1 92 ? 4.093 3.483 -16.945 1.00 87.94 92 ASN A N 1
ATOM 730 C CA . ASN A 1 92 ? 3.722 2.578 -18.035 1.00 87.94 92 ASN A CA 1
ATOM 731 C C . ASN A 1 92 ? 4.317 1.167 -17.856 1.00 87.94 92 ASN A C 1
ATOM 733 O O . ASN A 1 92 ? 4.883 0.579 -18.779 1.00 87.94 92 ASN A O 1
ATOM 737 N N . ILE A 1 93 ? 4.220 0.651 -16.632 1.00 88.81 93 ILE A N 1
ATOM 738 C CA . ILE A 1 93 ? 4.696 -0.679 -16.242 1.00 88.81 93 ILE A CA 1
ATOM 739 C C . ILE A 1 93 ? 3.526 -1.648 -16.086 1.00 88.81 93 ILE A C 1
ATOM 741 O O . ILE A 1 93 ? 2.369 -1.256 -15.925 1.00 88.81 93 ILE A O 1
ATOM 745 N N . THR A 1 94 ? 3.834 -2.939 -16.136 1.00 92.94 94 THR A N 1
ATOM 746 C CA . THR A 1 94 ? 2.843 -3.994 -15.908 1.00 92.94 94 THR A CA 1
ATOM 747 C C . THR A 1 94 ? 2.412 -4.052 -14.445 1.00 92.94 94 THR A C 1
ATOM 749 O O . THR A 1 94 ? 3.077 -3.533 -13.548 1.00 92.94 94 THR A O 1
ATOM 752 N N . ASP A 1 95 ? 1.295 -4.734 -14.199 1.00 93.44 95 ASP A N 1
ATOM 753 C CA . ASP A 1 95 ? 0.751 -4.920 -12.855 1.00 93.44 95 ASP A CA 1
ATOM 754 C C . ASP A 1 95 ? 1.766 -5.560 -11.895 1.00 93.44 95 ASP A C 1
ATOM 756 O O . ASP A 1 95 ? 2.077 -4.998 -10.847 1.00 93.44 95 ASP A O 1
ATOM 760 N N . ILE A 1 96 ? 2.368 -6.677 -12.308 1.00 93.62 96 ILE A N 1
ATOM 761 C CA . ILE A 1 96 ? 3.366 -7.396 -11.512 1.00 93.62 96 ILE A CA 1
ATOM 762 C C . ILE A 1 96 ? 4.618 -6.557 -11.232 1.00 93.62 96 ILE A C 1
ATOM 764 O O . ILE A 1 96 ? 5.187 -6.640 -10.149 1.00 93.62 96 ILE A O 1
ATOM 768 N N . GLN A 1 97 ? 5.021 -5.698 -12.172 1.00 91.50 97 GLN A N 1
ATOM 769 C CA . GLN A 1 97 ? 6.147 -4.782 -11.992 1.00 91.50 97 GLN A CA 1
ATOM 770 C C . GLN A 1 97 ? 5.834 -3.689 -10.969 1.00 91.50 97 GLN A C 1
ATOM 772 O O . GLN A 1 97 ? 6.677 -3.392 -10.128 1.00 91.50 97 GLN A O 1
ATOM 777 N N . ALA A 1 98 ? 4.629 -3.116 -10.999 1.00 90.94 98 ALA A N 1
ATOM 778 C CA . ALA A 1 98 ? 4.208 -2.127 -10.009 1.00 90.94 98 ALA A CA 1
ATOM 779 C C . ALA A 1 98 ? 4.171 -2.726 -8.596 1.00 90.94 98 ALA A C 1
ATOM 781 O O . ALA A 1 98 ? 4.730 -2.144 -7.665 1.00 90.94 98 ALA A O 1
ATOM 782 N N . TRP A 1 99 ? 3.594 -3.923 -8.448 1.00 91.81 99 TRP A N 1
ATOM 783 C CA . TRP A 1 99 ? 3.628 -4.665 -7.186 1.00 91.81 99 TRP A CA 1
ATOM 784 C C . TRP A 1 99 ? 5.051 -4.966 -6.721 1.00 91.81 99 TRP A C 1
ATOM 786 O O . TRP A 1 99 ? 5.342 -4.832 -5.535 1.00 91.81 99 TRP A O 1
ATOM 796 N N . ALA A 1 100 ? 5.943 -5.328 -7.640 1.00 90.56 100 ALA A N 1
ATOM 797 C CA . ALA A 1 100 ? 7.327 -5.631 -7.317 1.00 90.56 100 ALA A CA 1
ATOM 798 C C . ALA A 1 100 ? 8.106 -4.400 -6.833 1.00 90.56 100 ALA A C 1
ATOM 800 O O . ALA A 1 100 ? 8.815 -4.493 -5.835 1.00 90.56 100 ALA A O 1
ATOM 801 N N . VAL A 1 101 ? 7.919 -3.234 -7.463 1.00 88.19 101 VAL A N 1
ATOM 802 C CA . VAL A 1 101 ? 8.529 -1.973 -7.003 1.00 88.19 101 VAL A CA 1
ATOM 803 C C . VAL A 1 101 ? 8.018 -1.584 -5.616 1.00 88.19 101 VAL A C 1
ATOM 805 O O . VAL A 1 101 ? 8.808 -1.197 -4.757 1.00 88.19 101 VAL A O 1
ATOM 808 N N . ILE A 1 102 ? 6.713 -1.726 -5.363 1.00 86.56 102 ILE A N 1
ATOM 809 C CA . ILE A 1 102 ? 6.132 -1.441 -4.044 1.00 86.56 102 ILE A CA 1
ATOM 810 C C . ILE A 1 102 ? 6.689 -2.400 -2.987 1.00 86.56 102 ILE A C 1
ATOM 812 O O . ILE A 1 102 ? 7.115 -1.964 -1.920 1.00 86.56 102 ILE A O 1
ATOM 816 N N . ALA A 1 103 ? 6.726 -3.699 -3.287 1.00 87.31 103 ALA A N 1
ATOM 817 C CA . ALA A 1 103 ? 7.250 -4.712 -2.379 1.00 87.31 103 ALA A CA 1
ATOM 818 C C . ALA A 1 103 ? 8.737 -4.484 -2.054 1.00 87.31 103 ALA A C 1
ATOM 820 O O . ALA A 1 103 ? 9.119 -4.570 -0.888 1.00 87.31 103 ALA A O 1
ATOM 821 N N . ALA A 1 104 ? 9.555 -4.135 -3.052 1.00 84.62 104 ALA A N 1
ATOM 822 C CA . ALA A 1 104 ? 10.966 -3.800 -2.863 1.00 84.62 104 ALA A CA 1
ATOM 823 C C . ALA A 1 104 ? 11.145 -2.527 -2.021 1.00 84.62 104 ALA A C 1
ATOM 825 O O . ALA A 1 104 ? 11.917 -2.516 -1.062 1.00 84.62 104 ALA A O 1
ATOM 826 N N . GLY A 1 105 ? 10.381 -1.471 -2.322 1.00 79.38 105 GLY A N 1
ATOM 827 C CA . GLY A 1 105 ? 10.412 -0.208 -1.581 1.00 79.38 105 GLY A CA 1
ATOM 828 C C . GLY A 1 105 ? 10.041 -0.363 -0.104 1.00 79.38 105 GLY A C 1
ATOM 829 O O . GLY A 1 105 ? 10.6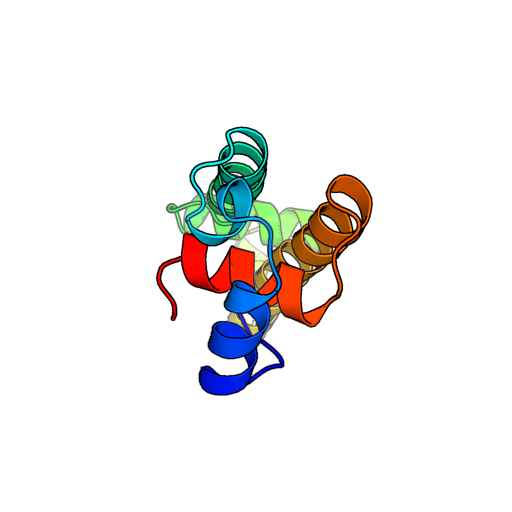68 0.243 0.762 1.00 79.38 105 GLY A O 1
ATOM 830 N N . LEU A 1 106 ? 9.080 -1.242 0.192 1.00 79.44 106 LEU A N 1
ATOM 831 C CA . LEU A 1 106 ? 8.666 -1.594 1.553 1.00 79.44 106 LEU A CA 1
ATOM 832 C C . LEU A 1 106 ? 9.545 -2.675 2.210 1.00 79.44 106 LEU A C 1
ATOM 834 O O . LEU A 1 106 ? 9.265 -3.079 3.338 1.00 79.44 106 LEU A O 1
ATOM 838 N N . ARG A 1 107 ? 10.605 -3.144 1.533 1.00 80.31 107 ARG A N 1
ATOM 839 C CA . ARG A 1 107 ? 11.522 -4.203 2.001 1.00 80.31 107 ARG A CA 1
ATOM 840 C C . ARG A 1 107 ? 10.822 -5.521 2.347 1.00 80.31 107 ARG A C 1
ATOM 842 O O . ARG A 1 107 ? 11.186 -6.194 3.311 1.00 80.31 107 ARG A O 1
ATOM 849 N N . LEU A 1 108 ? 9.800 -5.874 1.573 1.00 79.44 108 LEU A N 1
ATOM 850 C CA . LEU A 1 108 ? 9.056 -7.128 1.713 1.00 79.44 108 LEU A CA 1
ATOM 851 C C . LEU A 1 108 ? 9.661 -8.276 0.891 1.00 79.44 108 LEU A C 1
ATOM 853 O O . LEU A 1 108 ? 9.280 -9.424 1.111 1.00 79.44 108 LEU A O 1
ATOM 857 N N . ILE A 1 109 ? 10.574 -7.970 -0.039 1.00 76.56 109 ILE A N 1
ATOM 858 C CA . ILE A 1 109 ? 11.274 -8.916 -0.925 1.00 76.56 109 ILE A CA 1
ATOM 859 C C . ILE A 1 109 ? 12.744 -8.538 -1.105 1.00 76.56 109 ILE A C 1
ATOM 861 O O . ILE A 1 109 ? 13.069 -7.345 -0.910 1.00 76.56 109 ILE A O 1
#

pLDDT: mean 83.29, std 8.39, range [59.53, 93.62]